Protein AF-A0A1I0V6C0-F1 (afdb_monomer)

Secondary structure (DSSP, 8-state):
-------HHHHHHHHHHHHHHHHHHHHHHHHHHHHHHHHHHHHHHT----TTEEEEEEEEEEETTTEEEEEEEEEESS-HHHHHHHHHHHHHHTTPEEEGGGTEEEETTEEEEEEE-STTEEEEEEEEESSHHHHT---

Nearest PDB structures (foldseek):
  6iex-assembly1_A  TM=3.195E-01  e=2.340E-01  Homo sapiens
  5wmq-assembly1_A  TM=3.116E-01  e=2.210E-01  Homo sapiens
  5ucg-assembly1_A  TM=4.655E-01  e=2.601E+00  Bacillus subtilis subsp. subtilis str. 168
  2gjv-assembly1_A  TM=3.256E-01  e=1.307E+00  Salmonella enterica subsp. enterica serovar Typhimurium

pLDDT: mean 81.34, std 14.12, range [37.34, 93.88]

Radius of gyration: 22.37 Å; Cα contacts (8 Å, |Δi|>4): 171; chains: 1; bounding box: 71×32×55 Å

Solvent-accessible surface area (backbone atoms only — not comparable to full-atom values): 7992 Å² total; per-residue (Å²): 137,84,82,77,75,74,57,67,64,60,56,51,52,50,52,50,52,50,50,51,52,54,48,52,53,53,52,54,54,48,54,52,51,52,52,54,48,53,51,50,50,55,52,53,75,69,50,86,74,66,86,73,55,43,85,74,45,77,50,76,47,84,41,86,91,42,33,44,36,40,41,37,34,33,37,32,82,65,53,72,65,58,54,49,53,51,49,54,52,55,38,46,76,72,68,31,48,78,40,78,95,72,56,32,32,38,47,99,73,33,37,41,36,73,41,83,69,57,94,48,30,36,31,43,36,42,37,38,57,75,32,76,72,70,72,54,68,71,134

Organism: Selenomonas ruminantium (NCBI:txid971)

Structure (mmCIF, N/CA/C/O backbone):
data_AF-A0A1I0V6C0-F1
#
_entry.id   AF-A0A1I0V6C0-F1
#
loop_
_atom_site.group_PDB
_atom_site.id
_atom_site.type_symbol
_atom_site.label_atom_id
_atom_site.label_alt_id
_atom_site.label_comp_id
_atom_site.label_asym_id
_atom_site.label_entity_id
_atom_site.label_seq_id
_atom_site.pdbx_PDB_ins_code
_atom_site.Cartn_x
_atom_site.Cartn_y
_atom_site.Cartn_z
_atom_site.occupancy
_atom_site.B_iso_or_equiv
_atom_site.auth_seq_id
_atom_site.auth_comp_id
_atom_site.auth_asym_id
_atom_site.auth_atom_id
_atom_site.pdbx_PDB_model_num
ATOM 1 N N . MET A 1 1 ? 57.034 9.907 -35.488 1.00 40.06 1 MET A N 1
ATOM 2 C CA . MET A 1 1 ? 55.918 10.871 -35.440 1.00 40.06 1 MET A CA 1
ATOM 3 C C . MET A 1 1 ? 54.679 10.082 -35.796 1.00 40.06 1 MET A C 1
ATOM 5 O O . MET A 1 1 ? 54.510 9.763 -36.960 1.00 40.06 1 MET A O 1
ATOM 9 N N . ASP A 1 2 ? 53.927 9.652 -34.786 1.00 45.19 2 ASP A N 1
ATOM 10 C CA . ASP A 1 2 ? 52.671 8.915 -34.959 1.00 45.19 2 ASP A CA 1
ATOM 11 C C . ASP A 1 2 ? 51.537 9.856 -34.542 1.00 45.19 2 ASP A C 1
ATOM 13 O O . ASP A 1 2 ? 51.047 9.809 -33.414 1.00 45.19 2 ASP A O 1
ATOM 17 N N . ASP A 1 3 ? 51.161 10.765 -35.442 1.00 51.62 3 ASP A N 1
ATOM 18 C CA . ASP A 1 3 ? 49.942 11.559 -35.290 1.00 51.62 3 ASP A CA 1
ATOM 19 C C . ASP A 1 3 ? 48.760 10.686 -35.716 1.00 51.62 3 ASP A C 1
ATOM 21 O O . ASP A 1 3 ? 48.243 10.765 -36.832 1.00 51.62 3 ASP A O 1
ATOM 25 N N . ARG A 1 4 ? 48.338 9.799 -34.809 1.00 58.50 4 ARG A N 1
ATOM 26 C CA . ARG A 1 4 ? 47.023 9.160 -34.892 1.00 58.50 4 ARG A CA 1
ATOM 27 C C . ARG A 1 4 ? 45.972 10.238 -34.649 1.00 58.50 4 ARG A C 1
ATOM 29 O O . ARG A 1 4 ? 45.539 10.460 -33.525 1.00 58.50 4 ARG A O 1
ATOM 36 N N . ASN A 1 5 ? 45.602 10.934 -35.718 1.00 55.91 5 ASN A N 1
ATOM 37 C CA . ASN A 1 5 ? 44.496 11.876 -35.734 1.00 55.91 5 ASN A CA 1
ATOM 38 C C . ASN A 1 5 ? 43.186 11.082 -35.604 1.00 55.91 5 ASN A C 1
ATOM 40 O O . ASN A 1 5 ? 42.582 10.683 -36.601 1.00 55.91 5 ASN A O 1
ATOM 44 N N . GLU A 1 6 ? 42.786 10.780 -34.368 1.00 60.97 6 GLU A N 1
ATOM 45 C CA . GLU A 1 6 ? 41.454 10.259 -34.075 1.00 60.97 6 GLU A CA 1
ATOM 46 C C . GLU A 1 6 ? 40.433 11.275 -34.597 1.00 60.97 6 GLU A C 1
ATOM 48 O O . GLU A 1 6 ? 40.370 12.411 -34.131 1.00 60.97 6 GLU A O 1
ATOM 53 N N . SER A 1 7 ? 39.681 10.894 -35.635 1.00 68.00 7 SER A N 1
ATOM 54 C CA . SER A 1 7 ? 38.713 11.787 -36.272 1.00 68.00 7 SER A CA 1
ATOM 55 C C . SER A 1 7 ? 37.707 12.278 -35.221 1.00 68.00 7 SER A C 1
ATOM 57 O O . SER A 1 7 ? 36.941 11.459 -34.698 1.00 68.00 7 SER A O 1
ATOM 59 N N . PRO A 1 8 ? 37.649 13.592 -34.927 1.00 68.12 8 PRO A N 1
ATOM 60 C CA . PRO A 1 8 ? 36.786 14.133 -33.874 1.00 68.12 8 PRO A CA 1
ATOM 61 C C . PRO A 1 8 ? 35.303 13.848 -34.144 1.00 68.12 8 PRO A C 1
ATOM 63 O O . PRO A 1 8 ? 34.499 13.744 -33.222 1.00 68.12 8 PRO A O 1
ATOM 66 N N . TRP A 1 9 ? 34.949 13.630 -35.411 1.00 70.44 9 TRP A N 1
ATOM 67 C CA . TRP A 1 9 ? 33.612 13.250 -35.852 1.00 70.44 9 TRP A CA 1
ATOM 68 C C . TRP A 1 9 ? 33.223 11.828 -35.446 1.00 70.44 9 TRP A C 1
ATOM 70 O O . TRP A 1 9 ? 32.071 11.596 -35.094 1.00 70.44 9 TRP A O 1
ATOM 80 N N . GLY A 1 10 ? 34.169 10.883 -35.446 1.00 75.88 10 GLY A N 1
ATOM 81 C CA . GLY A 1 10 ? 33.916 9.511 -34.995 1.00 75.88 10 GLY A CA 1
ATOM 82 C C . GLY A 1 10 ? 33.605 9.459 -33.499 1.00 75.88 10 GLY A C 1
ATOM 83 O O . GLY A 1 10 ? 32.645 8.810 -33.087 1.00 75.88 10 GLY A O 1
ATOM 84 N N . PHE A 1 11 ? 34.356 10.226 -32.704 1.00 76.81 11 PHE A N 1
ATOM 85 C CA . PHE A 1 11 ? 34.113 10.376 -31.268 1.00 76.81 11 PHE A CA 1
ATOM 86 C C . PHE A 1 11 ? 32.780 11.084 -30.977 1.00 76.81 11 PHE A C 1
ATOM 88 O O . PHE A 1 11 ? 32.018 10.645 -30.116 1.00 76.81 11 PHE A O 1
ATOM 95 N N . LEU A 1 12 ? 32.448 12.133 -31.739 1.00 81.75 12 LEU A N 1
ATOM 96 C CA . LEU A 1 12 ? 31.181 12.854 -31.601 1.00 81.75 12 LEU A CA 1
ATOM 97 C C . LEU A 1 12 ? 29.969 11.965 -31.929 1.00 81.75 12 LEU A C 1
ATOM 99 O O . LEU A 1 12 ? 28.993 11.949 -31.183 1.00 81.75 12 LEU A O 1
ATOM 103 N N . ILE A 1 13 ? 30.033 11.195 -33.019 1.00 82.94 13 ILE A N 1
ATOM 104 C CA . ILE A 1 13 ? 28.966 10.262 -33.411 1.00 82.94 13 ILE A CA 1
ATOM 105 C C . ILE A 1 13 ? 28.799 9.169 -32.353 1.00 82.94 13 ILE A C 1
ATOM 107 O O . ILE A 1 13 ? 27.671 8.855 -31.974 1.00 82.94 13 ILE A O 1
ATOM 111 N N . PHE A 1 1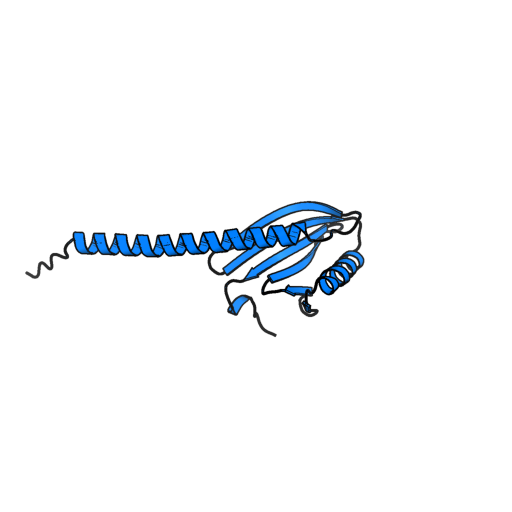4 ? 29.902 8.627 -31.830 1.00 81.88 14 PHE A N 1
ATOM 112 C CA . PHE A 1 14 ? 29.858 7.655 -30.741 1.00 81.88 14 PHE A CA 1
ATOM 113 C C . PHE A 1 14 ? 29.170 8.231 -29.493 1.00 81.88 14 PHE A C 1
ATOM 115 O O . PHE A 1 14 ? 28.266 7.596 -28.951 1.00 81.88 14 PHE A O 1
ATOM 122 N N . LEU A 1 15 ? 29.514 9.459 -29.085 1.00 80.62 15 LEU A N 1
ATOM 123 C CA . LEU A 1 15 ? 28.851 10.144 -27.971 1.00 80.62 15 LEU A CA 1
ATOM 124 C C . LEU A 1 15 ? 27.351 10.351 -28.214 1.00 80.62 15 LEU A C 1
ATOM 126 O O . LEU A 1 15 ? 26.556 10.119 -27.307 1.00 80.62 15 LEU A O 1
ATOM 130 N N . ILE A 1 16 ? 26.944 10.738 -29.427 1.00 82.50 16 ILE A N 1
ATOM 131 C CA . ILE A 1 16 ? 25.525 10.907 -29.776 1.00 82.50 16 ILE A CA 1
ATOM 132 C C . ILE A 1 16 ? 24.782 9.571 -29.685 1.00 82.50 16 ILE A C 1
ATOM 134 O O . ILE A 1 16 ? 23.703 9.516 -29.099 1.00 82.50 16 ILE A O 1
ATOM 138 N N . ILE A 1 17 ? 25.352 8.484 -30.212 1.00 80.94 17 ILE A N 1
ATOM 139 C CA . ILE A 1 17 ? 24.739 7.149 -30.133 1.00 80.94 17 ILE A CA 1
ATOM 140 C C . ILE A 1 17 ? 24.588 6.720 -28.671 1.00 80.94 17 ILE A C 1
ATOM 142 O O . ILE A 1 17 ? 23.511 6.275 -28.277 1.00 80.94 17 ILE A O 1
ATOM 146 N N . VAL A 1 18 ? 25.626 6.904 -27.851 1.00 78.19 18 VAL A N 1
ATOM 147 C CA . VAL A 1 18 ? 25.578 6.596 -26.414 1.00 78.19 18 VAL A CA 1
ATOM 148 C C . VAL A 1 18 ? 24.494 7.418 -25.713 1.00 78.19 18 VAL A C 1
ATOM 150 O O . VAL A 1 18 ? 23.692 6.852 -24.975 1.00 78.19 18 VAL A O 1
ATOM 153 N N . LEU A 1 19 ? 24.396 8.722 -25.986 1.00 75.75 19 LEU A N 1
ATOM 154 C CA . LEU A 1 19 ? 23.355 9.585 -25.418 1.00 75.75 19 LEU A CA 1
ATOM 155 C C . LEU A 1 19 ? 21.944 9.171 -25.853 1.00 75.75 19 LEU A C 1
ATOM 157 O O . LEU A 1 19 ? 21.032 9.186 -25.033 1.00 75.75 19 LEU A O 1
ATOM 161 N N . VAL A 1 20 ? 21.753 8.764 -27.110 1.00 76.50 20 VAL A N 1
ATOM 162 C CA . VAL A 1 20 ? 20.454 8.287 -27.610 1.00 76.50 20 VAL A CA 1
ATOM 163 C C . VAL A 1 20 ? 20.063 6.963 -26.955 1.00 76.50 20 VAL A C 1
ATOM 165 O O . VAL A 1 20 ? 18.903 6.793 -26.581 1.00 76.50 20 VAL A O 1
ATOM 168 N N . VAL A 1 21 ? 21.006 6.033 -26.788 1.00 71.88 21 VAL A N 1
ATOM 169 C CA . VAL A 1 21 ? 20.753 4.742 -26.130 1.00 71.88 21 VAL A CA 1
ATOM 170 C C . VAL A 1 21 ? 20.449 4.937 -24.644 1.00 71.88 21 VAL A C 1
ATOM 172 O O . VAL A 1 21 ? 19.455 4.399 -24.160 1.00 71.88 21 VAL A O 1
ATOM 175 N N . LEU A 1 22 ? 21.245 5.748 -23.938 1.00 70.81 22 LEU A N 1
ATOM 176 C CA . LEU A 1 22 ? 21.006 6.077 -22.529 1.00 70.81 22 LEU A CA 1
ATOM 177 C C . LEU A 1 22 ? 19.682 6.826 -22.347 1.00 70.81 22 LEU A C 1
ATOM 179 O O . LEU A 1 22 ? 18.902 6.480 -21.464 1.00 70.81 22 LEU A O 1
ATOM 183 N N . GLY A 1 23 ? 19.396 7.799 -23.216 1.00 64.50 23 GLY A N 1
ATOM 184 C CA . GLY A 1 23 ? 18.146 8.551 -23.205 1.00 64.50 23 GLY A CA 1
ATOM 185 C C . GLY A 1 23 ? 16.938 7.646 -23.423 1.00 64.50 23 GLY A C 1
ATOM 186 O O . GLY A 1 23 ? 16.009 7.669 -22.624 1.00 64.50 23 GLY A O 1
ATOM 187 N N . ARG A 1 24 ? 16.957 6.790 -24.454 1.00 63.53 24 ARG A N 1
ATOM 188 C CA . ARG A 1 24 ? 15.862 5.838 -24.703 1.00 63.53 24 ARG A CA 1
ATOM 189 C C . ARG A 1 24 ? 15.662 4.856 -23.556 1.00 63.53 24 ARG A C 1
ATOM 191 O O . ARG A 1 24 ? 14.517 4.599 -23.208 1.00 63.53 24 ARG A O 1
ATOM 198 N N . GLY A 1 25 ? 16.741 4.337 -22.969 1.00 64.31 25 GLY A N 1
ATOM 199 C CA . GLY A 1 25 ? 16.647 3.484 -21.783 1.00 64.31 25 GLY A CA 1
ATOM 200 C C . GLY A 1 25 ? 15.955 4.200 -20.621 1.00 64.31 25 GLY A C 1
ATOM 201 O O . GLY A 1 25 ? 15.023 3.659 -20.035 1.00 64.31 25 GLY A O 1
ATOM 202 N N . TYR A 1 26 ? 16.341 5.451 -20.363 1.00 64.31 26 TYR A N 1
ATOM 203 C CA . TYR A 1 26 ? 15.753 6.277 -19.309 1.00 64.31 26 TYR A CA 1
ATOM 204 C C . TYR A 1 26 ? 14.258 6.566 -19.535 1.00 64.31 26 TYR A C 1
ATOM 206 O O . TYR A 1 26 ? 13.463 6.426 -18.610 1.00 64.31 26 TYR A O 1
ATOM 214 N N . PHE A 1 27 ? 13.853 6.915 -20.764 1.00 64.44 27 PHE A N 1
ATOM 215 C CA . PHE A 1 27 ? 12.442 7.177 -21.087 1.00 64.44 27 PHE A CA 1
ATOM 216 C C . PHE A 1 27 ? 11.563 5.931 -20.927 1.00 64.44 27 PHE A C 1
ATOM 218 O O . PHE A 1 27 ? 10.488 6.016 -20.340 1.00 64.44 27 PHE A O 1
ATOM 225 N N . VAL A 1 28 ? 12.029 4.768 -21.393 1.00 63.47 28 VAL A N 1
ATOM 226 C CA . VAL A 1 28 ? 11.281 3.507 -21.252 1.00 63.47 28 VAL A CA 1
ATOM 227 C C . VAL A 1 28 ? 11.122 3.121 -19.778 1.00 63.47 28 VAL A C 1
ATOM 229 O O . VAL A 1 28 ? 10.057 2.655 -19.376 1.00 63.47 28 VAL A O 1
ATOM 232 N N . GLU A 1 29 ? 12.151 3.330 -18.952 1.00 69.62 29 GLU A N 1
ATOM 233 C CA . GLU A 1 29 ? 12.056 3.074 -17.511 1.00 69.62 29 GLU A CA 1
ATOM 234 C C . GLU A 1 29 ? 11.064 4.010 -16.803 1.00 69.62 29 GLU A C 1
ATOM 236 O O . GLU A 1 29 ? 10.347 3.552 -15.908 1.00 69.62 29 GLU A O 1
ATOM 241 N N . ASP A 1 30 ? 10.973 5.284 -17.204 1.00 73.81 30 ASP A N 1
ATOM 242 C CA . ASP A 1 30 ? 10.010 6.221 -16.606 1.00 73.81 30 ASP A CA 1
ATOM 243 C C . ASP A 1 30 ? 8.572 5.867 -16.982 1.00 73.81 30 ASP A C 1
ATOM 245 O O . ASP A 1 30 ? 7.706 5.824 -16.111 1.00 73.81 30 ASP A O 1
ATOM 249 N N . GLU A 1 31 ? 8.321 5.531 -18.252 1.00 80.00 31 GLU A N 1
ATOM 250 C CA . GLU A 1 31 ? 6.993 5.125 -18.730 1.00 80.00 31 GLU A CA 1
ATOM 251 C C . GLU A 1 31 ? 6.473 3.891 -17.979 1.00 80.00 31 GLU A C 1
ATOM 253 O O . GLU A 1 31 ? 5.307 3.844 -17.573 1.00 80.00 31 GLU A O 1
ATOM 258 N N . VAL A 1 32 ? 7.342 2.901 -17.741 1.00 81.19 32 VAL A N 1
ATOM 259 C CA . VAL A 1 32 ? 7.001 1.718 -16.936 1.00 81.19 32 VAL A CA 1
ATOM 260 C C . VAL A 1 32 ? 6.704 2.117 -15.491 1.00 81.19 32 VAL A C 1
ATOM 262 O O . VAL A 1 32 ? 5.693 1.684 -14.940 1.00 81.19 32 VAL A O 1
ATOM 265 N N . CYS A 1 33 ? 7.535 2.972 -14.885 1.00 83.25 33 CYS A N 1
ATOM 266 C CA . CYS A 1 33 ? 7.307 3.439 -13.519 1.00 83.25 33 CYS A CA 1
ATOM 267 C C . CYS A 1 33 ? 5.999 4.225 -13.375 1.00 83.25 33 CYS A C 1
ATOM 269 O O . CYS A 1 33 ? 5.291 4.046 -12.387 1.00 83.25 33 CYS A O 1
ATOM 271 N N . GLU A 1 34 ? 5.667 5.087 -14.335 1.00 85.62 34 GLU A N 1
ATOM 272 C CA . GLU A 1 34 ? 4.422 5.853 -14.330 1.00 85.62 34 GLU A CA 1
ATOM 273 C C . GLU A 1 34 ? 3.192 4.972 -14.491 1.00 85.62 34 GLU A C 1
ATOM 275 O O . GLU A 1 34 ? 2.216 5.144 -13.759 1.00 85.62 34 GLU A O 1
ATOM 280 N N . ARG A 1 35 ? 3.230 4.020 -15.427 1.00 87.19 35 ARG A N 1
ATOM 281 C CA . ARG A 1 35 ? 2.134 3.068 -15.620 1.00 87.19 35 ARG A CA 1
ATOM 282 C C . ARG A 1 35 ? 1.874 2.273 -14.346 1.00 87.19 35 ARG A C 1
ATOM 284 O O . ARG A 1 35 ? 0.728 2.157 -13.921 1.00 87.19 35 ARG A O 1
ATOM 291 N N . ASP A 1 36 ? 2.931 1.768 -13.729 1.00 88.31 36 ASP A N 1
ATOM 292 C CA . ASP A 1 36 ? 2.821 0.926 -12.545 1.00 88.31 36 ASP A CA 1
ATOM 293 C C . ASP A 1 36 ? 2.410 1.746 -11.304 1.00 88.31 36 ASP A C 1
ATOM 295 O O . ASP A 1 36 ? 1.693 1.243 -10.445 1.00 88.31 36 ASP A O 1
ATOM 299 N N . ILE A 1 37 ? 2.753 3.039 -11.229 1.00 88.62 37 ILE A N 1
ATOM 300 C CA . ILE A 1 37 ? 2.184 3.948 -10.219 1.00 88.62 37 ILE A CA 1
ATOM 301 C C . ILE A 1 37 ? 0.683 4.152 -10.435 1.00 88.62 37 ILE A C 1
ATOM 303 O O . ILE A 1 37 ? -0.076 4.095 -9.471 1.00 88.62 37 ILE A O 1
ATOM 307 N N . ARG A 1 38 ? 0.220 4.351 -11.675 1.00 90.44 38 ARG A N 1
ATOM 308 C CA . ARG A 1 38 ? -1.225 4.466 -11.959 1.00 90.44 38 ARG A CA 1
ATOM 309 C C . ARG A 1 38 ? -1.983 3.195 -11.581 1.00 90.44 38 ARG A C 1
ATOM 311 O O . ARG A 1 38 ? -3.075 3.286 -11.031 1.00 90.44 38 ARG A O 1
ATOM 318 N N . GLU A 1 39 ? -1.393 2.027 -11.831 1.00 90.19 39 GLU A N 1
ATOM 319 C CA . GLU A 1 39 ? -1.923 0.739 -11.368 1.00 90.19 39 GLU A CA 1
ATOM 320 C C . GLU A 1 39 ? -2.057 0.716 -9.835 1.00 90.19 39 GLU A C 1
ATOM 322 O O . GLU A 1 39 ? -3.108 0.347 -9.316 1.00 90.19 39 GLU A O 1
ATOM 327 N N . MET A 1 40 ? -1.048 1.196 -9.099 1.00 90.94 40 MET A N 1
ATOM 328 C CA . MET A 1 40 ? -1.122 1.302 -7.635 1.00 90.94 40 MET A CA 1
ATOM 329 C C . MET A 1 40 ? -2.217 2.249 -7.150 1.00 90.94 40 MET A C 1
ATOM 331 O O . MET A 1 40 ? -2.894 1.915 -6.183 1.00 90.94 40 MET A O 1
ATOM 335 N N . TYR A 1 41 ? -2.407 3.396 -7.806 1.00 92.12 41 TYR 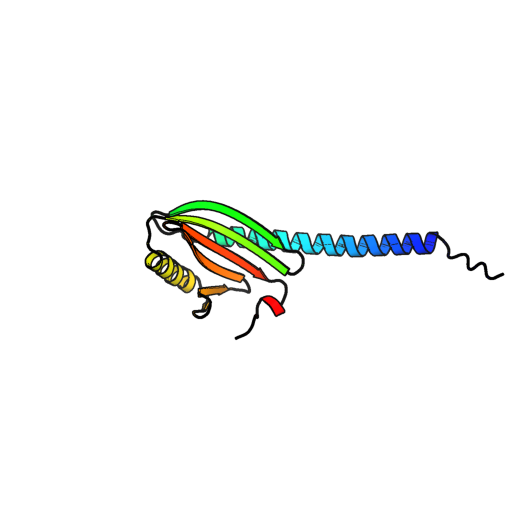A N 1
ATOM 336 C CA . TYR A 1 41 ? -3.520 4.297 -7.496 1.00 92.12 41 TYR A CA 1
ATOM 337 C C . TYR A 1 41 ? -4.868 3.620 -7.737 1.00 92.12 41 TYR A C 1
ATOM 339 O O . TYR A 1 41 ? -5.736 3.692 -6.881 1.00 92.12 41 TYR A O 1
ATOM 347 N N . SER A 1 42 ? -5.021 2.867 -8.829 1.00 91.19 42 SER A N 1
ATOM 348 C CA . SER A 1 42 ? -6.255 2.111 -9.073 1.00 91.19 42 SER A CA 1
ATOM 349 C C . SER A 1 42 ? -6.527 1.068 -7.986 1.00 91.19 42 SER A C 1
ATOM 351 O O . SER A 1 42 ? -7.681 0.858 -7.619 1.00 91.19 42 SER A O 1
ATOM 353 N N . ILE A 1 43 ? -5.486 0.403 -7.475 1.00 89.69 43 ILE A N 1
ATOM 354 C CA . ILE A 1 43 ? -5.621 -0.542 -6.358 1.00 89.69 43 ILE A CA 1
ATOM 355 C C . ILE A 1 43 ? -6.003 0.205 -5.083 1.00 89.69 43 ILE A C 1
ATOM 357 O O . ILE A 1 43 ? -6.900 -0.237 -4.370 1.00 89.69 43 ILE A O 1
ATOM 361 N N . TYR A 1 44 ? -5.347 1.333 -4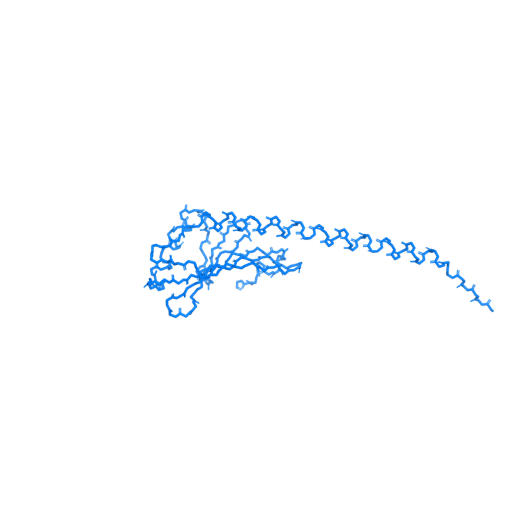.814 1.00 90.38 44 TYR A N 1
ATOM 362 C CA . TYR A 1 44 ? -5.629 2.185 -3.665 1.00 90.38 44 TYR A CA 1
ATOM 363 C C . TYR A 1 44 ? -7.074 2.693 -3.660 1.00 90.38 44 TYR A C 1
ATOM 365 O O . TYR A 1 44 ? -7.758 2.553 -2.654 1.00 90.38 44 TYR A O 1
ATOM 373 N N . ASP A 1 45 ? -7.564 3.187 -4.795 1.00 89.81 45 ASP A N 1
ATOM 374 C CA . ASP A 1 45 ? -8.933 3.690 -4.942 1.00 89.81 45 ASP A CA 1
ATOM 375 C C . ASP A 1 45 ? -9.978 2.578 -4.759 1.00 89.81 45 ASP A C 1
ATOM 377 O O . ASP A 1 45 ? -11.103 2.831 -4.331 1.00 89.81 45 ASP A O 1
ATOM 381 N N . SER A 1 46 ? -9.609 1.331 -5.068 1.00 87.81 46 SER A N 1
ATOM 382 C CA . SER A 1 46 ? -10.446 0.151 -4.825 1.00 87.81 46 SER A CA 1
ATOM 383 C C . SER A 1 46 ? -10.321 -0.410 -3.407 1.00 87.81 46 SER A C 1
ATOM 385 O O . SER A 1 46 ? -11.003 -1.374 -3.066 1.00 87.81 46 SER A O 1
ATOM 387 N N . LEU A 1 47 ? -9.420 0.124 -2.583 1.00 89.44 47 LEU A N 1
ATOM 388 C CA . LEU A 1 47 ? -9.158 -0.403 -1.257 1.00 89.44 47 LEU A CA 1
ATOM 389 C C . LEU A 1 47 ? -10.237 0.074 -0.282 1.00 89.44 47 LEU A C 1
ATOM 391 O O . LEU A 1 47 ? -10.455 1.273 -0.115 1.00 89.44 47 LEU A O 1
ATOM 395 N N . ALA A 1 48 ? -10.888 -0.860 0.409 1.00 89.00 48 ALA A N 1
ATOM 396 C CA . ALA A 1 48 ? -11.783 -0.493 1.492 1.00 89.00 48 ALA A CA 1
ATOM 397 C C . ALA A 1 48 ? -10.975 0.095 2.656 1.00 89.00 48 ALA A C 1
ATOM 399 O O . ALA A 1 48 ? -9.922 -0.426 3.027 1.00 89.00 48 ALA A O 1
ATOM 400 N N . VAL A 1 49 ? -11.494 1.171 3.239 1.00 89.44 49 VAL A N 1
ATOM 401 C CA . VAL A 1 49 ? -10.933 1.817 4.426 1.00 89.44 49 VAL A CA 1
ATOM 402 C C . VAL A 1 49 ? -11.911 1.580 5.582 1.00 89.44 49 VAL A C 1
ATOM 404 O O . VAL A 1 49 ? -13.107 1.813 5.393 1.00 89.44 49 VAL A O 1
ATOM 407 N N . PRO A 1 50 ? -11.447 1.114 6.759 1.00 87.88 50 PRO A N 1
ATOM 408 C CA . PRO A 1 50 ? -12.308 0.906 7.913 1.00 87.88 50 PRO A CA 1
ATOM 409 C C . PRO A 1 50 ? -13.076 2.172 8.285 1.00 87.88 50 PRO A C 1
ATOM 411 O O . PRO A 1 50 ? -12.552 3.287 8.185 1.00 87.88 50 PRO A O 1
ATOM 414 N N . GLU A 1 51 ? -14.289 2.004 8.804 1.00 83.50 51 GLU A N 1
ATOM 415 C CA . GLU A 1 51 ? -15.027 3.117 9.397 1.00 83.50 51 GLU A CA 1
ATOM 416 C C . GLU A 1 51 ? -14.200 3.789 10.510 1.00 83.50 51 GLU A C 1
ATOM 418 O O . GLU A 1 51 ? -13.334 3.170 11.128 1.00 83.50 51 GLU A O 1
ATOM 423 N N . GLN A 1 52 ? -14.453 5.077 10.765 1.00 85.44 52 GLN A N 1
ATOM 424 C CA . GLN A 1 52 ? -13.710 5.888 11.750 1.00 85.44 52 GLN A CA 1
ATOM 425 C C . GLN A 1 52 ? -12.233 6.135 11.400 1.00 85.44 52 GLN A C 1
ATOM 427 O O . GLN A 1 52 ? -11.425 6.496 12.259 1.00 85.44 52 GLN A O 1
ATOM 432 N N . THR A 1 53 ? -11.887 5.992 10.123 1.00 90.19 53 THR A N 1
ATOM 433 C CA . THR A 1 53 ? -10.549 6.263 9.610 1.00 90.19 53 THR A CA 1
ATOM 434 C C . THR A 1 53 ? -10.564 7.440 8.638 1.00 90.19 53 THR A C 1
ATOM 436 O O . THR A 1 53 ? -11.470 7.576 7.820 1.00 90.19 53 THR A O 1
ATOM 439 N N . VAL A 1 54 ? -9.547 8.297 8.721 1.00 91.56 54 VAL A N 1
ATOM 440 C CA . VAL A 1 54 ? -9.366 9.466 7.853 1.00 91.56 54 VAL A CA 1
ATOM 441 C C . VAL A 1 54 ? -7.986 9.415 7.210 1.00 91.56 54 VAL A C 1
ATOM 443 O O . VAL A 1 54 ? -6.980 9.220 7.897 1.00 91.56 54 VAL A O 1
ATOM 446 N N . GLU A 1 55 ? -7.925 9.608 5.892 1.00 93.00 55 GLU A N 1
ATOM 447 C CA . GLU A 1 55 ? -6.658 9.756 5.176 1.00 93.00 55 GLU A CA 1
ATOM 448 C C . GLU A 1 55 ? -5.953 11.045 5.617 1.00 93.00 55 GLU A C 1
ATOM 450 O O . GLU A 1 55 ? -6.521 12.136 5.608 1.00 93.00 55 GLU A O 1
ATOM 455 N N . VAL A 1 56 ? -4.693 10.913 6.023 1.00 91.81 56 VAL A N 1
ATOM 456 C CA . VAL A 1 56 ? -3.842 12.029 6.454 1.00 91.81 56 VAL A CA 1
ATOM 457 C C . VAL A 1 56 ? -2.890 12.434 5.340 1.00 91.81 56 VAL A C 1
ATOM 459 O O . VAL A 1 56 ? -2.583 13.616 5.179 1.00 91.81 56 VAL A O 1
ATOM 462 N N . LYS A 1 57 ? -2.344 11.449 4.625 1.00 92.19 57 LYS A N 1
ATOM 463 C CA . LYS A 1 57 ? -1.323 11.688 3.612 1.00 92.19 57 LYS A CA 1
ATOM 464 C C . LYS A 1 57 ? -1.250 10.538 2.626 1.00 92.19 57 LYS A C 1
ATOM 466 O O . LYS A 1 57 ? -1.047 9.404 3.039 1.00 92.19 57 LYS A O 1
ATOM 471 N N . LEU A 1 58 ? -1.216 10.867 1.346 1.00 93.25 58 LEU A N 1
ATOM 472 C CA . LEU A 1 58 ? -0.860 9.950 0.276 1.00 93.25 58 LEU A CA 1
ATOM 473 C C . LEU A 1 58 ? 0.414 10.440 -0.405 1.00 93.25 58 LEU A C 1
ATOM 475 O O . LEU A 1 58 ? 0.560 11.632 -0.685 1.00 93.25 58 LEU A O 1
ATOM 479 N N . HIS A 1 59 ? 1.371 9.545 -0.627 1.00 92.88 59 HIS A N 1
ATOM 480 C CA . HIS A 1 59 ? 2.559 9.878 -1.406 1.00 92.88 59 HIS A CA 1
ATOM 481 C C . HIS A 1 59 ? 3.127 8.662 -2.121 1.00 92.88 59 HIS A C 1
ATOM 483 O O . HIS A 1 59 ? 3.172 7.558 -1.577 1.00 92.88 59 HIS A O 1
ATOM 489 N N . ASP A 1 60 ? 3.609 8.890 -3.333 1.00 91.25 60 ASP A N 1
ATOM 490 C CA . ASP A 1 60 ? 4.324 7.913 -4.126 1.00 91.25 60 ASP A CA 1
ATOM 491 C C . ASP A 1 60 ? 5.842 8.105 -4.002 1.00 91.25 60 ASP A C 1
ATOM 493 O O . ASP A 1 60 ? 6.372 9.148 -3.601 1.00 91.25 60 ASP A O 1
ATOM 497 N N . ARG A 1 61 ? 6.580 7.042 -4.309 1.00 87.31 61 ARG A N 1
ATOM 498 C CA . ARG A 1 61 ? 8.036 7.066 -4.393 1.00 87.31 61 ARG A CA 1
ATOM 499 C C . ARG A 1 61 ? 8.485 6.199 -5.557 1.00 87.31 61 ARG A C 1
ATOM 501 O O . ARG A 1 61 ? 8.262 4.989 -5.570 1.00 87.31 61 ARG A O 1
ATOM 508 N N . LYS A 1 62 ? 9.212 6.818 -6.487 1.00 86.38 62 LYS A N 1
ATOM 509 C CA . LYS A 1 62 ? 9.946 6.139 -7.558 1.00 86.38 62 LYS A CA 1
ATOM 510 C C . LYS A 1 62 ? 11.389 5.885 -7.120 1.00 86.38 62 LYS A C 1
ATOM 512 O O . LYS A 1 62 ? 12.101 6.814 -6.741 1.00 86.38 62 LYS A O 1
ATOM 517 N N . LYS A 1 63 ? 11.844 4.632 -7.187 1.00 81.06 63 LYS A N 1
ATOM 518 C CA . LYS A 1 63 ? 13.265 4.275 -7.094 1.00 81.06 63 LYS A CA 1
ATOM 519 C C . LYS A 1 63 ? 13.682 3.562 -8.378 1.00 81.06 63 LYS A C 1
ATOM 521 O O . LYS A 1 63 ? 13.455 2.360 -8.528 1.00 81.06 63 LYS A O 1
ATOM 526 N N . TRP A 1 64 ? 14.298 4.329 -9.274 1.00 70.62 64 TRP A N 1
ATOM 527 C CA . TRP A 1 64 ? 14.776 3.900 -10.590 1.00 70.62 64 TRP A CA 1
ATOM 528 C C . TRP A 1 64 ? 15.529 2.566 -10.546 1.00 70.62 64 TRP A C 1
ATOM 530 O O . TRP A 1 64 ? 16.341 2.334 -9.645 1.00 70.62 64 TRP A O 1
ATOM 540 N N . GLY A 1 65 ? 15.197 1.667 -11.479 1.00 67.94 65 GLY A N 1
ATOM 541 C CA . GLY A 1 65 ? 15.785 0.326 -11.592 1.00 67.94 65 GLY A CA 1
ATOM 542 C C . GLY A 1 65 ? 15.507 -0.635 -10.421 1.00 67.94 65 GLY A C 1
ATOM 543 O O . GLY A 1 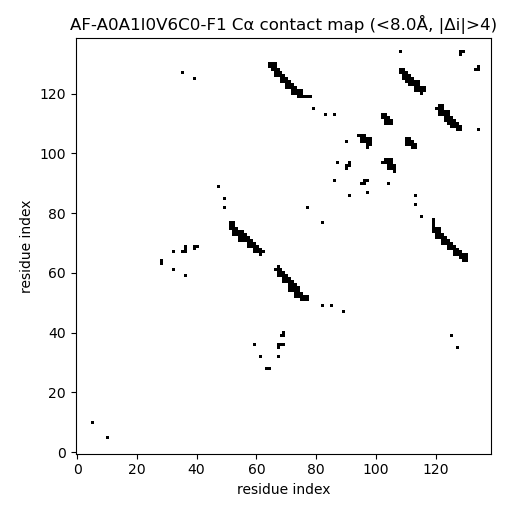65 ? 16.075 -1.727 -10.370 1.00 67.94 65 GLY A O 1
ATOM 544 N N . SER A 1 66 ? 14.670 -0.252 -9.448 1.00 79.25 66 SER A N 1
ATOM 545 C CA . SER A 1 66 ? 14.460 -1.024 -8.215 1.00 79.25 66 SER A CA 1
ATOM 546 C C . SER A 1 66 ? 12.986 -1.272 -7.917 1.00 79.25 66 SER A C 1
ATOM 548 O O . SER A 1 66 ? 12.570 -2.427 -7.819 1.00 79.25 66 SER A O 1
ATOM 550 N N . SER A 1 67 ? 12.208 -0.212 -7.701 1.00 84.69 67 SER A N 1
ATOM 551 C CA . SER A 1 67 ? 10.833 -0.328 -7.211 1.00 84.69 67 SER A CA 1
ATOM 552 C C . SER A 1 67 ? 10.054 0.971 -7.353 1.00 84.69 67 SER A C 1
ATOM 554 O O . SER A 1 67 ? 10.622 2.056 -7.210 1.00 84.69 67 SER A O 1
ATOM 556 N N . VAL A 1 68 ? 8.740 0.849 -7.477 1.00 89.88 68 VAL A N 1
ATOM 557 C CA . VAL A 1 68 ? 7.791 1.931 -7.188 1.00 89.88 68 VAL A CA 1
ATOM 558 C C . VAL A 1 68 ? 6.966 1.566 -5.962 1.00 89.88 68 VAL A C 1
ATOM 560 O O . VAL A 1 68 ? 6.776 0.384 -5.661 1.00 89.88 68 VAL A O 1
ATOM 563 N N . SER A 1 69 ? 6.530 2.576 -5.218 1.00 91.31 69 SER A N 1
ATOM 564 C CA . SER A 1 69 ? 5.671 2.379 -4.055 1.00 91.31 69 SER A CA 1
ATOM 565 C C . SER A 1 69 ? 4.709 3.536 -3.848 1.00 91.31 69 SER A C 1
ATOM 567 O O . SER A 1 69 ? 5.100 4.683 -4.054 1.00 91.31 69 SER A O 1
ATOM 569 N N . LEU A 1 70 ? 3.526 3.230 -3.335 1.00 93.88 70 LEU A N 1
ATOM 570 C CA . LEU A 1 70 ? 2.518 4.172 -2.866 1.00 93.88 70 LEU A CA 1
ATOM 571 C C . LEU A 1 70 ? 2.303 3.935 -1.364 1.00 93.88 70 LEU A C 1
ATOM 573 O O . LEU A 1 70 ? 2.072 2.796 -0.963 1.00 93.88 70 LEU A O 1
ATOM 577 N N . ASP A 1 71 ? 2.434 4.968 -0.532 1.00 93.38 71 ASP A N 1
ATOM 578 C CA . ASP A 1 71 ? 2.228 4.883 0.923 1.00 93.38 71 ASP A CA 1
ATOM 579 C C . ASP A 1 71 ? 1.157 5.887 1.362 1.00 93.38 71 ASP A C 1
ATOM 581 O O . ASP A 1 71 ? 1.318 7.107 1.223 1.00 93.38 71 ASP A O 1
ATOM 585 N N . ALA A 1 72 ? 0.070 5.341 1.901 1.00 92.94 72 ALA A N 1
ATOM 586 C CA . ALA A 1 72 ? -1.076 6.067 2.425 1.00 92.94 72 ALA A CA 1
ATOM 587 C C . ALA A 1 72 ? -1.068 6.004 3.954 1.00 92.94 72 ALA A C 1
ATOM 589 O O . ALA A 1 72 ? -1.069 4.920 4.532 1.00 92.94 72 ALA A O 1
ATOM 590 N N . GLU A 1 73 ? -1.036 7.150 4.624 1.00 93.56 73 GLU A N 1
ATOM 591 C CA . GLU A 1 73 ? -1.123 7.271 6.076 1.00 93.56 73 GLU A CA 1
ATOM 592 C C . GLU A 1 73 ? -2.538 7.658 6.487 1.00 93.56 73 GLU A C 1
ATOM 594 O O . GLU A 1 73 ? -3.115 8.608 5.956 1.00 93.56 73 GLU A O 1
ATOM 599 N N . PHE A 1 74 ? -3.043 6.963 7.497 1.00 93.06 74 PHE A N 1
ATOM 600 C CA . PHE A 1 74 ? -4.383 7.117 8.025 1.00 93.06 74 PHE A CA 1
ATOM 601 C C . PHE A 1 74 ? -4.344 7.421 9.522 1.00 93.06 74 PHE A C 1
ATOM 603 O O . PHE A 1 74 ? -3.487 6.913 10.252 1.00 93.06 74 PHE A O 1
ATOM 610 N N . ALA A 1 75 ? -5.289 8.239 9.977 1.00 93.19 75 ALA A N 1
ATOM 611 C CA . ALA A 1 75 ? -5.616 8.428 11.383 1.00 93.19 75 ALA A CA 1
ATOM 612 C C . ALA A 1 75 ? -6.911 7.678 11.696 1.00 93.19 75 ALA A C 1
ATOM 614 O O . ALA A 1 75 ? -7.857 7.747 10.917 1.00 93.19 75 ALA A O 1
ATOM 615 N N . THR A 1 76 ? -6.956 6.966 12.814 1.00 92.50 76 THR A N 1
ATOM 616 C CA . THR A 1 76 ? -8.099 6.128 13.186 1.00 92.50 76 THR A CA 1
ATOM 617 C C . THR A 1 76 ? -8.244 6.031 14.700 1.00 92.50 76 THR A C 1
ATOM 619 O O . THR A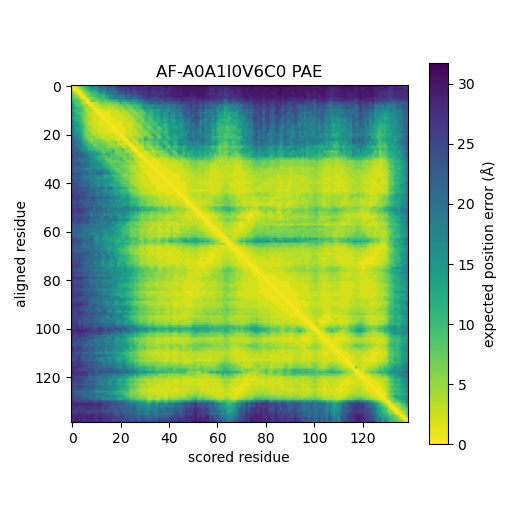 1 76 ? -7.263 6.176 15.433 1.00 92.50 76 THR A O 1
ATOM 622 N N . SER A 1 77 ? -9.471 5.809 15.165 1.00 91.25 77 SER A N 1
ATOM 623 C CA . SER A 1 77 ? -9.778 5.436 16.553 1.00 91.25 77 SER A CA 1
ATOM 624 C C . SER A 1 77 ? -9.683 3.929 16.801 1.00 91.25 77 SER A C 1
ATOM 626 O O . SER A 1 77 ? -9.733 3.514 17.957 1.00 91.25 77 SER A O 1
ATOM 628 N N . LEU A 1 78 ? -9.560 3.126 15.740 1.00 89.75 78 LEU A N 1
ATOM 629 C CA . LEU A 1 78 ? -9.498 1.672 15.828 1.00 89.75 78 LEU A CA 1
ATOM 630 C C . LEU A 1 78 ? -8.178 1.194 16.437 1.00 89.75 78 LEU A C 1
ATOM 632 O O . LEU A 1 78 ? -7.117 1.804 16.262 1.00 89.75 78 LEU A O 1
ATOM 636 N N . SER A 1 79 ? -8.256 0.066 17.133 1.00 89.94 79 SER A N 1
ATOM 637 C CA . SER A 1 79 ? -7.093 -0.670 17.616 1.00 89.94 79 SER A CA 1
ATOM 638 C C . SER A 1 79 ? -6.345 -1.361 16.473 1.00 89.94 79 SER A C 1
ATOM 640 O O . SER A 1 79 ? -6.874 -1.581 15.382 1.00 89.94 79 SER A O 1
ATOM 642 N N . ASP A 1 80 ? -5.089 -1.735 16.725 1.00 86.69 80 ASP A N 1
ATOM 643 C CA . ASP A 1 80 ? -4.270 -2.423 15.721 1.00 86.69 80 ASP A CA 1
ATOM 644 C C . ASP A 1 80 ? -4.871 -3.771 15.300 1.00 86.69 80 ASP A C 1
ATOM 646 O O . ASP A 1 80 ? -4.771 -4.140 14.130 1.00 86.69 80 ASP A O 1
ATOM 650 N N . ASP A 1 81 ? -5.493 -4.485 16.242 1.00 89.19 81 ASP A N 1
ATOM 651 C CA . ASP A 1 81 ? -6.117 -5.784 15.990 1.00 89.19 81 ASP A CA 1
ATOM 652 C C . ASP A 1 81 ? -7.354 -5.624 15.097 1.00 89.19 81 ASP A C 1
ATOM 654 O O . ASP A 1 81 ? -7.490 -6.350 14.119 1.00 89.19 81 ASP A O 1
ATOM 658 N N . GLU A 1 82 ? -8.183 -4.600 15.331 1.00 91.62 82 GLU A N 1
ATOM 659 C CA . GLU A 1 82 ? -9.335 -4.290 14.470 1.00 91.62 82 GLU A CA 1
ATOM 660 C C . GLU A 1 82 ? -8.906 -3.931 13.041 1.00 91.62 82 GLU A C 1
ATOM 662 O O . GLU A 1 82 ? -9.507 -4.393 12.070 1.00 91.62 82 GLU A O 1
ATOM 667 N N . ILE A 1 83 ? -7.839 -3.139 12.891 1.00 90.94 83 ILE A N 1
ATOM 668 C CA . ILE A 1 83 ? -7.283 -2.787 11.576 1.00 90.94 83 ILE A CA 1
ATOM 669 C C . ILE A 1 83 ? -6.746 -4.041 10.880 1.00 90.94 83 ILE A C 1
ATOM 671 O O . ILE A 1 83 ? -6.967 -4.240 9.683 1.00 90.94 83 ILE A O 1
ATOM 675 N N . LYS A 1 84 ? -6.017 -4.884 11.617 1.00 88.56 84 LYS A N 1
ATOM 676 C CA . LYS A 1 84 ? -5.434 -6.112 11.081 1.00 88.56 84 LYS A CA 1
ATOM 677 C C . LYS A 1 84 ? -6.521 -7.078 10.630 1.00 88.56 84 LYS A C 1
ATOM 679 O O . LYS A 1 84 ? -6.435 -7.558 9.504 1.00 88.56 84 LYS A O 1
ATOM 684 N N . ASP A 1 85 ? -7.523 -7.327 11.463 1.00 90.81 85 ASP A N 1
ATOM 685 C CA . ASP A 1 85 ? -8.617 -8.246 11.163 1.00 90.81 85 ASP A CA 1
ATOM 686 C C . ASP A 1 85 ? -9.436 -7.758 9.967 1.00 90.81 85 ASP A C 1
ATOM 688 O O . ASP A 1 85 ? -9.719 -8.543 9.060 1.00 90.81 85 ASP A O 1
ATOM 692 N N . PHE A 1 86 ? -9.707 -6.450 9.891 1.00 92.88 86 PHE A N 1
ATOM 693 C CA . PHE A 1 86 ? -10.368 -5.841 8.738 1.00 92.88 86 PHE A CA 1
ATOM 694 C C . PHE A 1 86 ? -9.613 -6.111 7.431 1.00 92.88 86 PHE A C 1
ATOM 696 O O . PHE A 1 86 ? -10.191 -6.629 6.474 1.00 92.88 86 PHE A O 1
ATOM 703 N N . TYR A 1 87 ? -8.313 -5.790 7.373 1.00 91.69 87 TYR A N 1
ATOM 704 C CA . TYR A 1 87 ? -7.534 -5.989 6.146 1.00 91.69 87 TYR A CA 1
ATOM 705 C C . TYR A 1 87 ? -7.264 -7.461 5.856 1.00 91.69 87 TYR A C 1
ATOM 707 O O . TYR A 1 87 ? -7.216 -7.838 4.688 1.00 91.69 87 TYR A O 1
ATOM 715 N N . MET A 1 88 ? -7.126 -8.297 6.884 1.00 91.12 88 MET A N 1
ATOM 716 C CA . MET A 1 88 ? -6.973 -9.738 6.720 1.00 91.12 88 MET A CA 1
ATOM 717 C C . MET A 1 88 ? -8.208 -10.331 6.049 1.00 91.12 88 MET A C 1
ATOM 719 O O . MET A 1 88 ? -8.062 -11.066 5.073 1.00 91.12 88 MET A O 1
ATOM 723 N N . GLN A 1 89 ? -9.407 -9.967 6.503 1.00 91.81 89 GLN A N 1
ATOM 724 C CA . GLN A 1 89 ? -10.648 -10.401 5.874 1.00 91.81 89 GLN A CA 1
ATOM 725 C C . GLN A 1 89 ? -10.778 -9.829 4.455 1.00 91.81 89 GLN A C 1
ATOM 727 O O . GLN A 1 89 ? -10.868 -10.587 3.488 1.00 91.81 89 GLN A O 1
ATOM 732 N N . TYR A 1 90 ? -10.712 -8.502 4.317 1.00 92.31 90 TYR A N 1
ATOM 733 C CA . TYR A 1 90 ? -10.938 -7.815 3.046 1.00 92.31 90 TYR A CA 1
ATOM 734 C C . TYR A 1 90 ? -9.974 -8.271 1.945 1.00 92.31 90 TYR A C 1
ATOM 736 O O . TYR A 1 90 ? -10.389 -8.571 0.826 1.00 92.31 90 TYR A O 1
ATOM 744 N N . LEU A 1 91 ? -8.672 -8.332 2.234 1.00 92.06 91 LEU A N 1
ATOM 745 C CA . LEU A 1 91 ? -7.669 -8.652 1.219 1.00 92.06 91 LEU A CA 1
ATOM 746 C C . LEU A 1 91 ? -7.718 -10.129 0.826 1.00 92.06 91 LEU A C 1
ATOM 748 O O . LEU A 1 91 ? -7.616 -10.432 -0.363 1.00 92.06 91 LEU A O 1
ATOM 752 N N . THR A 1 92 ? -7.951 -11.032 1.781 1.00 89.69 92 THR A N 1
ATOM 753 C CA . THR A 1 92 ? -8.100 -12.466 1.486 1.00 89.69 92 THR A CA 1
ATOM 754 C C . THR A 1 92 ? -9.323 -12.721 0.600 1.00 89.69 92 THR A C 1
ATOM 756 O O . THR A 1 92 ? -9.223 -13.441 -0.391 1.00 89.69 92 THR A O 1
ATOM 759 N N . GLU A 1 93 ? -10.459 -12.070 0.881 1.00 92.12 93 GLU A N 1
ATOM 760 C CA . GLU A 1 93 ? -11.670 -12.154 0.044 1.00 92.12 93 GLU A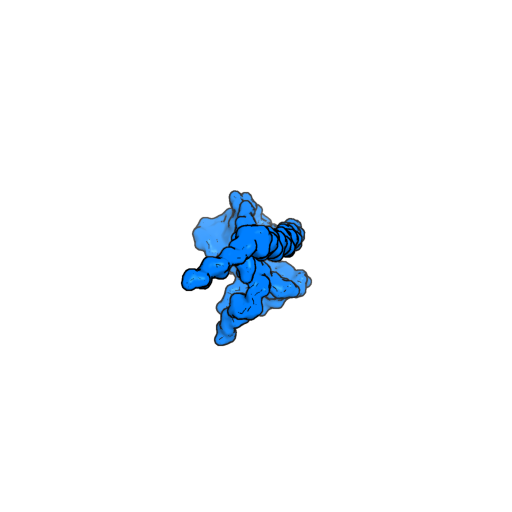 CA 1
ATOM 761 C C . GLU A 1 93 ? -11.444 -11.609 -1.380 1.00 92.12 93 GLU A C 1
ATOM 763 O O . GLU A 1 93 ? -12.027 -12.107 -2.342 1.00 92.12 93 GLU A O 1
ATOM 768 N N . ASN A 1 94 ? -10.543 -10.635 -1.539 1.00 90.12 94 ASN A N 1
ATOM 769 C CA . ASN A 1 94 ? -10.166 -10.046 -2.828 1.00 90.12 94 ASN A CA 1
ATOM 770 C C . ASN A 1 94 ? -8.985 -10.763 -3.522 1.00 90.12 94 ASN A C 1
ATOM 772 O O . ASN A 1 94 ? -8.397 -10.236 -4.480 1.00 90.12 94 ASN A O 1
ATOM 776 N N . GLY A 1 95 ? -8.638 -11.970 -3.061 1.00 90.00 95 GLY A N 1
ATOM 777 C CA . GLY A 1 95 ? -7.636 -12.839 -3.682 1.00 90.00 95 GLY A CA 1
ATOM 778 C C . GLY A 1 95 ? -6.194 -12.379 -3.481 1.00 90.00 95 GLY A C 1
ATOM 779 O O . GLY A 1 95 ? -5.373 -12.555 -4.378 1.00 90.00 95 GLY A O 1
ATOM 780 N N . TRP A 1 96 ? -5.895 -11.731 -2.356 1.00 93.12 96 TRP A N 1
ATOM 781 C CA . TRP A 1 96 ? -4.522 -11.476 -1.932 1.00 93.12 96 TRP A CA 1
ATOM 782 C C . TRP A 1 96 ? -4.025 -12.594 -1.018 1.00 93.12 96 TRP A C 1
ATOM 784 O O . TRP A 1 96 ? -4.710 -12.984 -0.074 1.00 93.12 96 TRP A O 1
ATOM 794 N N . ASP A 1 97 ? -2.790 -13.037 -1.240 1.00 91.06 97 ASP A N 1
ATOM 795 C CA . ASP A 1 97 ? -2.163 -14.076 -0.429 1.00 91.06 97 ASP A CA 1
ATOM 796 C C . ASP A 1 97 ? -1.480 -13.461 0.796 1.00 91.06 97 ASP A C 1
ATOM 798 O O . ASP A 1 97 ? -0.552 -12.652 0.673 1.00 91.06 97 ASP A O 1
ATOM 802 N N . TYR A 1 98 ? -1.930 -13.840 1.994 1.00 89.75 98 TYR A N 1
ATOM 803 C CA . TYR A 1 98 ? -1.339 -13.386 3.252 1.00 89.75 98 TYR A CA 1
ATOM 804 C C . TYR A 1 98 ? -0.098 -14.208 3.627 1.00 89.75 98 TYR A C 1
ATOM 806 O O . TYR A 1 98 ? -0.128 -15.436 3.689 1.00 89.75 98 TYR A O 1
ATOM 814 N N . HIS A 1 99 ? 0.996 -13.517 3.947 1.00 86.88 99 HIS A N 1
ATOM 815 C CA . HIS A 1 99 ? 2.234 -14.111 4.443 1.00 86.88 99 HIS A CA 1
ATOM 816 C C . HIS A 1 99 ? 2.506 -13.647 5.877 1.00 86.88 99 HIS A C 1
ATOM 818 O O . HIS A 1 99 ? 2.977 -12.529 6.109 1.00 86.88 99 HIS A O 1
ATOM 824 N N . GLU A 1 100 ? 2.264 -14.546 6.830 1.00 79.88 100 GLU A N 1
ATOM 825 C CA . GLU A 1 100 ? 2.315 -14.274 8.271 1.00 79.88 100 GLU A CA 1
ATOM 826 C C . GLU A 1 100 ? 3.679 -13.765 8.756 1.00 79.88 100 GLU A C 1
ATOM 828 O O . GLU A 1 100 ? 3.735 -12.813 9.532 1.00 79.88 100 GLU A O 1
ATOM 833 N N . LYS A 1 101 ? 4.780 -14.337 8.246 1.00 74.94 101 LYS A N 1
ATOM 834 C CA . LYS A 1 101 ? 6.154 -14.024 8.684 1.00 74.94 101 LYS A CA 1
ATOM 835 C C . LYS A 1 101 ? 6.492 -12.530 8.604 1.00 74.94 101 LYS A C 1
ATOM 837 O O . LYS A 1 101 ? 7.233 -12.032 9.445 1.00 74.94 101 LYS A O 1
ATOM 842 N N . ASP A 1 102 ? 5.921 -11.830 7.624 1.00 70.75 102 ASP A N 1
ATOM 843 C CA . ASP A 1 102 ? 6.223 -10.425 7.338 1.00 70.75 102 ASP A CA 1
ATOM 844 C C . ASP A 1 102 ? 4.980 -9.516 7.373 1.00 70.75 102 ASP A C 1
ATOM 846 O O . ASP A 1 102 ? 5.074 -8.356 6.964 1.00 70.75 102 ASP A O 1
ATOM 850 N N . ASN A 1 103 ? 3.819 -10.031 7.810 1.00 77.25 103 ASN A N 1
ATOM 851 C CA . ASN A 1 103 ? 2.523 -9.335 7.786 1.00 77.25 103 ASN A CA 1
ATOM 852 C C . ASN A 1 103 ? 2.264 -8.615 6.443 1.00 77.25 103 ASN A C 1
ATOM 854 O O . ASN A 1 103 ? 1.965 -7.416 6.393 1.00 77.25 103 ASN A O 1
ATOM 858 N N . ARG A 1 104 ? 2.478 -9.337 5.336 1.00 87.88 104 ARG A N 1
ATOM 859 C CA . ARG A 1 104 ? 2.404 -8.797 3.971 1.00 87.88 104 ARG A CA 1
ATOM 860 C C . ARG A 1 104 ? 1.408 -9.574 3.128 1.00 87.88 104 ARG A C 1
ATOM 862 O O . ARG A 1 104 ? 1.286 -10.787 3.271 1.00 87.88 104 ARG A O 1
ATOM 869 N N . TYR A 1 105 ? 0.785 -8.870 2.200 1.00 91.50 105 TYR A N 1
ATOM 870 C CA . TYR A 1 105 ? -0.144 -9.415 1.223 1.00 91.50 105 TYR A CA 1
ATOM 871 C C . TYR A 1 105 ? 0.503 -9.360 -0.156 1.00 91.50 105 TYR A C 1
ATOM 873 O O . TYR A 1 105 ? 1.107 -8.344 -0.510 1.00 91.50 105 TYR A O 1
ATOM 881 N N . MET A 1 106 ? 0.410 -10.440 -0.922 1.00 90.06 106 MET A N 1
ATOM 882 C CA . MET A 1 106 ? 0.992 -10.533 -2.259 1.00 90.06 106 MET A CA 1
ATOM 883 C C . MET A 1 106 ? -0.099 -10.804 -3.294 1.00 90.06 106 MET A C 1
ATOM 885 O O . MET A 1 106 ? -0.996 -11.606 -3.053 1.00 90.06 106 MET A O 1
ATOM 889 N N . LYS A 1 107 ? -0.017 -10.131 -4.444 1.00 88.81 107 LYS A N 1
ATOM 890 C CA . LYS A 1 107 ? -0.889 -10.375 -5.601 1.00 88.81 107 LYS A CA 1
ATOM 891 C C . LYS A 1 107 ? -0.189 -9.909 -6.870 1.00 88.81 107 LYS A C 1
ATOM 893 O O . LYS A 1 107 ? 0.284 -8.781 -6.910 1.00 88.81 107 LYS A O 1
ATOM 898 N N . ASP A 1 108 ? -0.053 -10.770 -7.874 1.00 84.88 108 ASP A N 1
ATOM 899 C CA . ASP A 1 108 ? 0.523 -10.420 -9.188 1.00 84.88 108 ASP A CA 1
ATOM 900 C C . ASP A 1 108 ? 1.888 -9.686 -9.129 1.00 84.88 108 ASP A C 1
ATOM 902 O O . ASP A 1 108 ? 2.191 -8.792 -9.918 1.00 84.88 108 ASP A O 1
ATOM 906 N N . GLY A 1 109 ? 2.741 -10.046 -8.161 1.00 81.69 109 GLY A N 1
ATOM 907 C CA . GLY A 1 109 ? 4.053 -9.413 -7.946 1.00 81.69 109 GLY A CA 1
ATOM 908 C C . GLY A 1 109 ? 4.017 -8.065 -7.208 1.00 81.69 109 GLY A C 1
ATOM 909 O O . GLY A 1 109 ? 5.074 -7.493 -6.920 1.00 81.69 109 GLY A O 1
ATOM 910 N N . LEU A 1 110 ? 2.828 -7.579 -6.851 1.00 88.00 110 LEU A N 1
ATOM 911 C CA . LEU A 1 110 ? 2.621 -6.474 -5.924 1.00 88.00 110 LEU A CA 1
ATOM 912 C C . LEU A 1 110 ? 2.665 -6.976 -4.486 1.00 88.00 110 LEU A C 1
ATOM 914 O O . LEU A 1 110 ? 2.246 -8.090 -4.169 1.00 88.00 110 LEU A O 1
ATOM 918 N N . ARG A 1 111 ? 3.156 -6.108 -3.608 1.00 91.44 111 ARG A N 1
ATOM 919 C CA . ARG A 1 111 ? 3.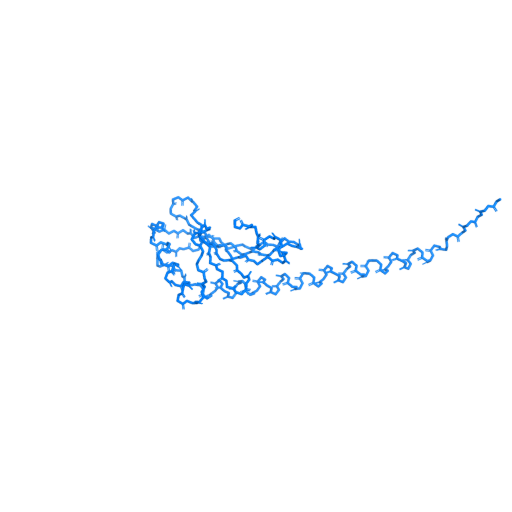184 -6.296 -2.164 1.00 91.44 111 ARG A CA 1
ATOM 920 C C . ARG A 1 111 ? 2.379 -5.190 -1.504 1.00 91.44 111 ARG A C 1
ATOM 922 O O . ARG A 1 111 ? 2.706 -4.023 -1.694 1.00 91.44 111 ARG A O 1
ATOM 929 N N . LEU A 1 112 ? 1.412 -5.550 -0.672 1.00 92.38 112 LEU A N 1
ATOM 930 C CA . LEU A 1 112 ? 0.696 -4.630 0.203 1.00 92.38 112 LEU A CA 1
ATOM 931 C C . LEU A 1 112 ? 1.084 -4.912 1.656 1.00 92.38 112 LEU A C 1
ATOM 933 O O . LEU A 1 112 ? 1.132 -6.060 2.095 1.00 92.38 112 LEU A O 1
ATOM 937 N N . VAL A 1 113 ? 1.425 -3.863 2.400 1.00 91.06 113 VAL A N 1
ATOM 938 C CA . VAL A 1 113 ? 1.804 -3.962 3.812 1.00 91.06 113 VAL A CA 1
ATOM 939 C C . VAL A 1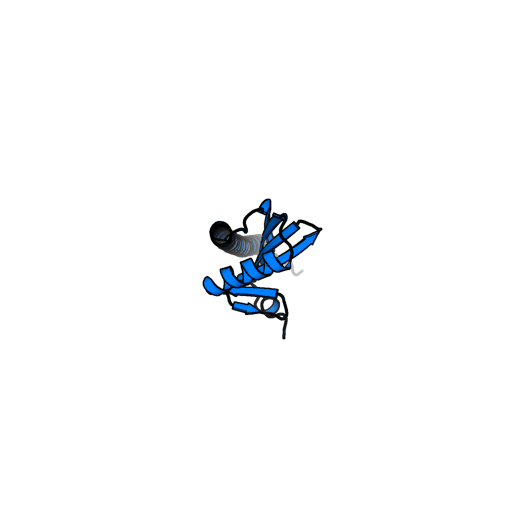 113 ? 0.991 -2.968 4.619 1.00 91.06 113 VAL A C 1
ATOM 941 O O . VAL A 1 113 ? 1.047 -1.770 4.349 1.00 91.06 113 VAL A O 1
ATOM 944 N N . VAL A 1 114 ? 0.305 -3.463 5.645 1.00 90.44 114 VAL A N 1
ATOM 945 C CA . VAL A 1 114 ? -0.363 -2.634 6.650 1.00 90.44 114 VAL A CA 1
ATOM 946 C C . VAL A 1 114 ? 0.596 -2.465 7.826 1.00 90.44 114 VAL A C 1
ATOM 948 O O . VAL A 1 114 ? 1.025 -3.445 8.439 1.00 90.44 114 VAL A O 1
ATOM 951 N N . ARG A 1 115 ? 1.005 -1.226 8.108 1.00 88.56 115 ARG A N 1
ATOM 952 C CA . ARG A 1 115 ? 1.995 -0.894 9.139 1.00 88.56 115 ARG A CA 1
ATOM 953 C C . ARG A 1 115 ? 1.375 -0.031 10.221 1.00 88.56 115 ARG A C 1
ATOM 955 O O . ARG A 1 115 ? 0.842 1.038 9.938 1.00 88.56 115 ARG A O 1
ATOM 962 N N . LYS A 1 116 ? 1.567 -0.426 11.474 1.00 86.56 116 LYS A N 1
ATOM 963 C CA . LYS A 1 116 ? 1.344 0.466 12.610 1.00 86.56 116 LYS A CA 1
ATOM 964 C C . LYS A 1 116 ? 2.348 1.622 12.571 1.00 86.56 116 LYS A C 1
ATOM 966 O O . LYS A 1 116 ? 3.535 1.402 12.314 1.00 86.56 116 LYS A O 1
ATOM 971 N N . LYS A 1 117 ? 1.891 2.845 12.857 1.00 84.75 117 LYS A N 1
ATOM 972 C CA . LYS A 1 117 ? 2.777 3.990 13.112 1.00 84.75 117 LYS A CA 1
ATOM 973 C C . LYS A 1 117 ? 2.760 4.368 14.594 1.00 84.75 117 LYS A C 1
ATOM 975 O O . LYS A 1 117 ? 3.279 3.628 15.423 1.00 84.75 117 LYS A O 1
ATOM 980 N N . LYS A 1 118 ? 2.236 5.549 14.918 1.00 85.06 118 LYS A N 1
ATOM 981 C CA . LYS A 1 118 ? 2.044 6.034 16.291 1.00 85.06 118 LYS A CA 1
ATOM 982 C C . LYS A 1 118 ? 0.602 5.763 16.711 1.00 85.06 118 LYS A C 1
ATOM 984 O O . LYS A 1 118 ? -0.214 5.402 15.873 1.00 85.06 118 LYS A O 1
ATOM 989 N N . GLU A 1 119 ? 0.306 5.937 17.991 1.00 82.38 119 GLU A N 1
ATOM 990 C CA . GLU A 1 119 ? -1.046 5.766 18.525 1.00 82.38 119 GLU A CA 1
ATOM 991 C C . GLU A 1 119 ? -2.083 6.543 17.693 1.00 82.38 119 GLU A C 1
ATOM 993 O O . GLU A 1 119 ? -1.858 7.704 17.334 1.00 82.38 119 GLU A O 1
ATOM 998 N N . GLY A 1 120 ? -3.162 5.854 17.312 1.00 86.19 120 GLY A N 1
ATOM 999 C CA . GLY A 1 120 ? -4.207 6.375 16.429 1.00 86.19 120 GLY A CA 1
ATOM 1000 C C . GLY A 1 120 ? -3.808 6.529 14.957 1.00 86.19 120 GLY A C 1
ATOM 1001 O O . GLY A 1 120 ? -4.471 7.265 14.228 1.00 86.19 120 GLY A O 1
ATOM 1002 N N . LYS A 1 121 ? -2.710 5.905 14.498 1.00 91.62 121 LYS A N 1
ATOM 1003 C CA . LYS A 1 121 ? -2.265 5.972 13.099 1.00 91.62 121 LYS A CA 1
ATOM 1004 C C . LYS A 1 121 ? -1.718 4.659 12.555 1.00 91.62 121 LYS A C 1
ATOM 1006 O O . LYS A 1 121 ? -0.877 4.002 13.173 1.00 91.62 121 LYS A O 1
ATOM 1011 N N . TYR A 1 122 ? -2.055 4.384 11.303 1.00 92.50 122 TYR A N 1
ATOM 1012 C CA . TYR A 1 122 ? -1.472 3.297 10.524 1.00 92.50 122 TYR A CA 1
ATOM 1013 C C . TYR A 1 122 ? -1.153 3.763 9.100 1.00 92.50 122 TYR A C 1
ATOM 1015 O O . TYR A 1 122 ? -1.543 4.855 8.686 1.00 92.50 122 TYR A O 1
ATOM 1023 N N . SER A 1 123 ? -0.392 2.970 8.350 1.00 92.06 123 SER A N 1
ATOM 1024 C CA . SER A 1 123 ? -0.185 3.209 6.926 1.00 92.06 123 SER A CA 1
ATOM 1025 C C . SER A 1 123 ? -0.327 1.950 6.094 1.00 92.06 123 SER A C 1
ATOM 1027 O O . SER A 1 123 ? -0.129 0.836 6.583 1.00 92.06 123 SER A O 1
ATOM 1029 N N . ILE A 1 124 ? -0.665 2.144 4.827 1.00 92.31 124 ILE A N 1
ATOM 1030 C CA . ILE A 1 124 ? -0.748 1.094 3.821 1.00 92.31 124 ILE A CA 1
ATOM 1031 C C . ILE A 1 124 ? 0.266 1.407 2.745 1.00 92.31 124 ILE A C 1
ATOM 1033 O O . ILE A 1 124 ? 0.175 2.432 2.073 1.00 92.31 124 ILE A O 1
ATOM 1037 N N . GLY A 1 125 ? 1.231 0.506 2.592 1.00 92.50 125 GLY A N 1
ATOM 1038 C CA . GLY A 1 125 ? 2.241 0.583 1.551 1.00 92.50 125 GLY A CA 1
ATOM 1039 C C . GLY A 1 125 ? 1.979 -0.446 0.465 1.00 92.50 125 GLY A C 1
ATOM 1040 O O . GLY A 1 125 ? 2.082 -1.640 0.738 1.00 92.50 125 GLY A O 1
ATOM 1041 N N . ILE A 1 126 ? 1.723 0.008 -0.758 1.00 92.69 126 ILE A N 1
ATOM 1042 C CA . ILE A 1 126 ? 1.690 -0.816 -1.970 1.00 92.69 126 ILE A CA 1
ATOM 1043 C C . ILE A 1 126 ? 3.051 -0.680 -2.655 1.00 92.69 126 ILE A C 1
ATOM 1045 O O . ILE A 1 126 ? 3.546 0.429 -2.841 1.00 92.69 126 ILE A O 1
ATOM 1049 N N . VAL A 1 127 ? 3.700 -1.792 -2.993 1.00 91.31 127 VAL A N 1
ATOM 1050 C CA . VAL A 1 127 ? 5.057 -1.812 -3.556 1.00 91.31 127 VAL A CA 1
ATOM 1051 C C . VAL A 1 127 ? 5.148 -2.824 -4.689 1.00 91.31 127 VAL A C 1
ATOM 1053 O O . VAL A 1 127 ? 4.703 -3.960 -4.550 1.00 91.31 127 VAL A O 1
ATOM 1056 N N . LYS A 1 128 ? 5.809 -2.437 -5.781 1.00 88.56 128 LYS A N 1
ATOM 1057 C CA . LYS A 1 128 ? 6.168 -3.313 -6.899 1.00 88.56 128 LYS A CA 1
ATOM 1058 C C . LYS A 1 128 ? 7.674 -3.268 -7.070 1.00 88.56 128 LYS A C 1
ATOM 1060 O O . LYS A 1 128 ? 8.266 -2.191 -7.176 1.00 88.56 128 LYS A O 1
ATOM 1065 N N . PHE A 1 129 ? 8.301 -4.437 -7.046 1.00 84.00 129 PHE A N 1
ATOM 1066 C CA . PHE A 1 129 ? 9.742 -4.575 -7.221 1.00 84.00 129 PHE A CA 1
ATOM 1067 C C . PHE A 1 129 ? 10.042 -4.992 -8.659 1.00 84.00 129 PHE A C 1
ATOM 1069 O O . PHE A 1 129 ? 9.511 -5.988 -9.136 1.00 84.00 129 PHE A O 1
ATOM 1076 N N . TYR A 1 130 ? 10.943 -4.271 -9.324 1.00 77.31 130 TYR A N 1
ATOM 1077 C CA . TYR A 1 130 ? 11.392 -4.599 -10.684 1.00 77.31 130 TYR A CA 1
ATOM 1078 C C . TYR A 1 130 ? 12.590 -5.548 -10.701 1.00 77.31 130 TYR A C 1
ATOM 1080 O O . TYR A 1 130 ? 12.955 -6.083 -11.743 1.00 77.31 130 TYR A O 1
ATOM 1088 N N . ASN A 1 131 ? 13.212 -5.769 -9.540 1.00 64.56 131 ASN A N 1
ATOM 1089 C CA . ASN A 1 131 ? 14.404 -6.590 -9.413 1.00 64.56 131 ASN A CA 1
ATOM 1090 C C . ASN A 1 131 ? 14.101 -7.876 -8.625 1.00 64.56 131 ASN A C 1
ATOM 1092 O O . ASN A 1 131 ? 13.792 -7.833 -7.430 1.00 64.56 131 ASN A O 1
ATOM 1096 N N . TYR A 1 132 ? 14.236 -9.029 -9.290 1.00 45.72 132 TYR A N 1
ATOM 1097 C CA . TYR A 1 132 ? 13.925 -10.371 -8.765 1.00 45.72 132 TYR A CA 1
ATOM 1098 C C . TYR A 1 132 ? 14.665 -10.710 -7.454 1.00 45.72 132 TYR A C 1
ATOM 1100 O O . TYR A 1 132 ? 14.170 -11.489 -6.641 1.00 45.72 132 TYR A O 1
ATOM 1108 N N . ARG A 1 133 ? 15.834 -10.095 -7.202 1.00 43.31 133 ARG A N 1
ATOM 1109 C CA . ARG A 1 133 ? 16.595 -10.273 -5.949 1.00 43.31 133 ARG A CA 1
ATOM 1110 C C . ARG A 1 133 ? 15.979 -9.576 -4.729 1.00 43.31 133 ARG A C 1
ATOM 1112 O O . ARG A 1 133 ? 16.258 -10.001 -3.615 1.00 43.31 133 ARG A O 1
ATOM 1119 N N . LEU A 1 134 ? 15.173 -8.526 -4.914 1.00 45.84 134 LEU A N 1
ATOM 1120 C CA . LEU A 1 134 ? 14.530 -7.779 -3.818 1.00 45.84 134 LEU A CA 1
ATOM 1121 C C . LEU A 1 134 ? 13.093 -8.248 -3.549 1.00 45.84 134 LEU A C 1
ATOM 1123 O O . LEU A 1 134 ? 12.630 -8.172 -2.411 1.00 45.84 134 LEU A O 1
ATOM 1127 N N . ALA A 1 135 ? 12.414 -8.786 -4.568 1.00 46.97 135 ALA A N 1
ATOM 1128 C CA . ALA A 1 135 ? 11.134 -9.475 -4.396 1.00 46.97 135 ALA A CA 1
ATOM 1129 C C . ALA A 1 135 ? 11.275 -10.717 -3.489 1.00 46.97 135 ALA A C 1
ATOM 1131 O O . ALA A 1 135 ? 10.402 -10.964 -2.660 1.00 46.97 135 ALA A O 1
ATOM 1132 N N . ASN A 1 136 ? 12.424 -11.405 -3.582 1.00 41.50 136 ASN A N 1
ATOM 1133 C CA . ASN A 1 136 ? 12.778 -12.631 -2.857 1.00 41.50 136 ASN A CA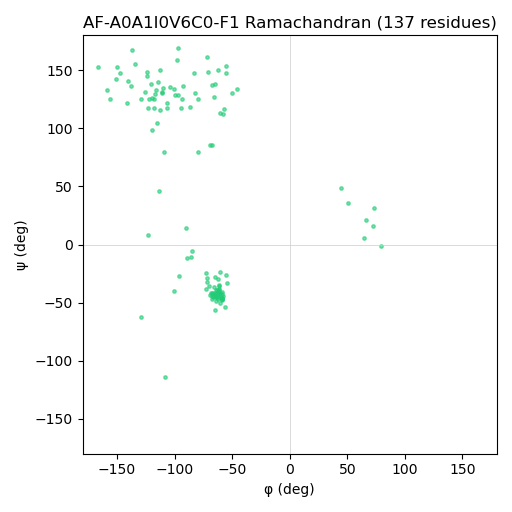 1
ATOM 1134 C C . ASN A 1 136 ? 13.933 -12.438 -1.854 1.00 41.50 136 ASN A C 1
ATOM 1136 O O . ASN A 1 136 ? 14.863 -13.249 -1.818 1.00 41.50 136 ASN A O 1
ATOM 1140 N N . VAL A 1 137 ? 13.917 -11.379 -1.031 1.00 46.19 137 VAL A N 1
ATOM 1141 C CA . VAL A 1 137 ? 14.739 -11.423 0.194 1.00 46.19 137 VAL A CA 1
ATOM 1142 C C . VAL A 1 137 ? 14.219 -12.603 1.020 1.00 46.19 137 VAL A C 1
ATOM 1144 O O . VAL A 1 137 ? 13.045 -12.644 1.383 1.00 46.19 137 VAL A O 1
ATOM 1147 N N . LYS A 1 138 ? 15.102 -13.594 1.133 1.00 40.03 138 LYS A N 1
ATOM 1148 C CA . LYS A 1 138 ? 14.846 -15.020 1.325 1.00 40.03 138 LYS A CA 1
ATOM 1149 C C . LYS A 1 138 ? 14.127 -15.373 2.626 1.00 40.03 138 LYS A C 1
ATOM 1151 O O . LYS A 1 138 ? 14.294 -14.705 3.645 1.00 40.03 138 LYS A O 1
ATOM 1156 N N . GLU A 1 139 ? 13.380 -16.470 2.509 1.00 37.34 139 GLU A N 1
ATOM 1157 C CA . GLU A 1 139 ? 13.059 -17.461 3.545 1.00 37.34 139 GLU A CA 1
ATOM 1158 C C . GLU A 1 139 ? 14.131 -17.614 4.630 1.00 37.34 139 GLU A C 1
ATOM 1160 O O . GLU A 1 139 ? 15.340 -17.605 4.301 1.00 37.34 139 GLU A O 1
#

Foldseek 3Di:
DDPPPPPVVVVVVVVVVVCVVVVVVVVVQVVVLVVVVVVVVVVVVVDDDDPQKDWDDWDWDDDGLWKIKIKTKIFGPDDPVVVLVVCVVVLVVVPWDADPVQRWTDDPQKIWHWADDDPRMIMIMIMHTPDPCVSDPDD

Mean predicted aligned error: 10.2 Å

Sequence (139 aa):
MDDRNESPWGFLIFLIIVLVVLGRGYFVEDEVCERDIREMYSIYDSLAVPEQTVEVKLHDRKKWGSSVSLDAEFATSLSDDEIKDFYMQYLTENGWDYHEKDNRYMKDGLRLVVRKKKEGKYSIGIVKFYNYRLANVKE